Protein AF-A0A9X3IZU5-F1 (afdb_monomer_lite)

Secondary structure (DSSP, 8-state):
---TT-PPPGGGSPP--GGGS-HHHHHHHHHHHHHHHS--S-EEEEEE-TTTT--HHHHHHHHHHHHHTS-EEEEEEE-S-GGGGSSGGGGG---HHHHTSPP-----------PPP--------

Radius of gyration: 30.25 Å; chains: 1; bounding box: 126×51×30 Å

InterPro domains:
  IPR003959 ATPase, AAA-type, core [PF13304] (15-85)
  IPR027417 P-loop containing nucleoside triphosphate hydrolase [G3DSA:3.40.50.300] (3-91)
  IPR027417 P-loop containing nucleoside triphosphate hydrolase [SSF52540] (12-87)

Organism: NCBI:txid889268

Sequence (125 aa):
MIDETKKPNEDDFPKLPPDLLSSGEKQIVSLFSHIYLSGAQSYFVIIDEPELSISVPWQQRFLQDLIETQLCTGLIAVTHSPFIFENELSAFTLPVSLVSRPAKAATPERLPEKERPKGKRKGRR

pLDDT: mean 81.51, std 18.27, range [41.12, 97.19]

Foldseek 3Di:
DDPPPDDQDPVNDPPDPPVPDWPLRVVLVVVVCCLPVVPDQADAEEEEANVPRDDLVCLQCSVVVVVVVVRYPYYHYHHPDPSNCPPPCVVVDDDPVVVPDPDPPPPPDDDPDDDDDDDDDDDDD

Structure (mmCIF, N/CA/C/O backbone):
data_AF-A0A9X3IZU5-F1
#
_entry.id   AF-A0A9X3IZU5-F1
#
loop_
_atom_site.group_PDB
_atom_site.id
_atom_site.type_symbol
_atom_site.label_atom_id
_atom_site.label_alt_id
_atom_site.label_comp_id
_atom_site.label_asym_id
_atom_site.label_entity_id
_atom_site.label_seq_id
_atom_site.pdbx_PDB_ins_code
_atom_site.Cartn_x
_atom_site.Cartn_y
_atom_site.Cartn_z
_atom_site.occupancy
_atom_site.B_iso_or_equiv
_atom_site.auth_seq_id
_atom_site.auth_comp_id
_atom_site.auth_asym_id
_atom_site.auth_atom_id
_atom_site.pdbx_PDB_model_num
ATOM 1 N N . MET A 1 1 ? 42.017 1.171 7.786 1.00 41.12 1 MET A N 1
ATOM 2 C CA . MET A 1 1 ? 41.413 0.961 9.116 1.00 41.12 1 MET A CA 1
ATOM 3 C C . MET A 1 1 ? 40.178 1.832 9.173 1.00 41.12 1 MET A C 1
ATOM 5 O O . MET A 1 1 ? 40.317 3.043 9.244 1.00 41.12 1 MET A O 1
ATOM 9 N N . ILE A 1 2 ? 39.009 1.227 8.979 1.00 52.03 2 ILE A N 1
ATOM 10 C CA . ILE A 1 2 ? 37.720 1.912 9.087 1.00 52.03 2 ILE A CA 1
ATOM 11 C C . ILE A 1 2 ? 37.358 1.828 10.570 1.00 52.03 2 ILE A C 1
ATOM 13 O O . ILE A 1 2 ? 37.375 0.736 11.132 1.00 52.03 2 ILE A O 1
ATOM 17 N N . ASP A 1 3 ? 37.174 2.972 11.215 1.00 49.72 3 ASP A N 1
ATOM 18 C CA . ASP A 1 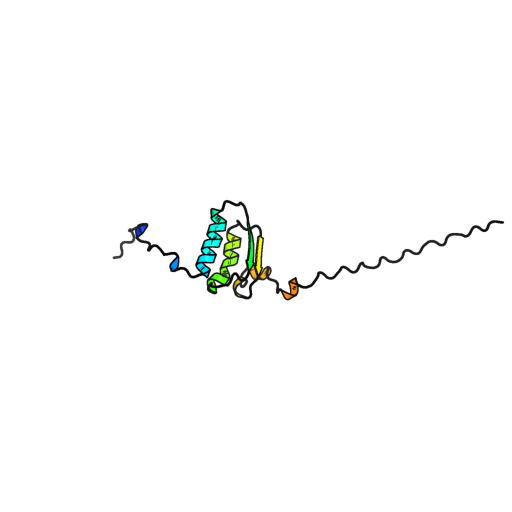3 ? 36.836 3.054 12.633 1.00 49.72 3 ASP A CA 1
ATOM 19 C C . ASP A 1 3 ? 35.351 2.704 12.814 1.00 49.72 3 ASP A C 1
ATOM 21 O O . ASP A 1 3 ? 34.471 3.489 12.460 1.00 49.72 3 ASP A O 1
ATOM 25 N N . GLU A 1 4 ? 35.075 1.501 13.323 1.00 61.00 4 GLU A N 1
ATOM 26 C CA . GLU A 1 4 ? 33.722 0.968 13.546 1.00 61.00 4 GLU A CA 1
ATOM 27 C C . GLU A 1 4 ? 32.999 1.595 14.759 1.00 61.00 4 GLU A C 1
ATOM 29 O O . GLU A 1 4 ? 31.917 1.146 15.132 1.00 61.00 4 GLU A O 1
ATOM 34 N N . THR A 1 5 ? 33.554 2.641 15.388 1.00 66.19 5 THR A N 1
ATOM 35 C CA . THR A 1 5 ? 32.972 3.249 16.602 1.00 66.19 5 THR A CA 1
ATOM 36 C C . THR A 1 5 ? 32.241 4.577 16.389 1.00 66.19 5 THR A C 1
ATOM 38 O O . THR A 1 5 ? 31.629 5.099 17.327 1.00 66.19 5 THR A O 1
ATOM 41 N N . LYS A 1 6 ? 32.216 5.129 15.169 1.00 66.81 6 LYS A N 1
ATOM 42 C CA . LYS A 1 6 ? 31.510 6.390 14.899 1.00 66.81 6 LYS A CA 1
ATOM 43 C C . LYS A 1 6 ? 30.019 6.137 14.649 1.00 66.81 6 LYS A C 1
ATOM 45 O O . LYS A 1 6 ? 29.618 5.781 13.544 1.00 66.81 6 LYS A O 1
ATOM 50 N N . LYS A 1 7 ? 29.184 6.345 15.675 1.00 62.38 7 LYS A N 1
ATOM 51 C CA . LYS A 1 7 ? 27.727 6.454 15.486 1.00 62.38 7 LYS A CA 1
ATOM 52 C C . LYS A 1 7 ? 27.454 7.580 14.476 1.00 62.38 7 LYS A C 1
ATOM 54 O O . LYS A 1 7 ? 28.006 8.666 14.669 1.00 62.38 7 LYS A O 1
ATOM 59 N N . PRO A 1 8 ? 26.657 7.343 13.421 1.00 61.78 8 PRO A N 1
ATOM 60 C CA . PRO A 1 8 ? 26.312 8.400 12.481 1.00 61.78 8 PRO A CA 1
ATOM 61 C C . PRO A 1 8 ? 25.553 9.496 13.235 1.00 61.78 8 PRO A C 1
ATOM 63 O O . PRO A 1 8 ? 24.668 9.197 14.041 1.00 61.78 8 PRO A O 1
ATOM 66 N N . ASN A 1 9 ? 25.933 10.754 13.018 1.00 70.12 9 ASN A N 1
ATOM 67 C CA . ASN A 1 9 ? 25.169 11.886 13.540 1.00 70.12 9 ASN A CA 1
ATOM 68 C C . ASN A 1 9 ? 23.820 11.958 12.800 1.00 70.12 9 ASN A C 1
ATOM 70 O O . ASN A 1 9 ? 23.735 11.530 11.652 1.00 70.12 9 ASN A O 1
ATOM 74 N N . GLU A 1 10 ? 22.764 12.520 13.402 1.00 63.31 10 GLU A N 1
ATOM 75 C CA . GLU A 1 10 ? 21.478 12.705 12.691 1.00 63.31 10 GLU A CA 1
ATOM 76 C C . GLU A 1 10 ? 21.635 13.531 11.399 1.00 63.31 10 GLU A C 1
ATOM 78 O O . GLU A 1 10 ? 20.905 13.317 10.434 1.00 63.31 10 GLU A O 1
ATOM 83 N N . ASP A 1 11 ? 22.647 14.402 11.344 1.00 63.41 11 ASP A N 1
ATOM 84 C CA . ASP A 1 11 ? 23.019 15.187 10.162 1.00 63.41 11 ASP A CA 1
ATOM 85 C C . ASP A 1 11 ? 23.863 14.420 9.117 1.00 63.41 11 ASP A C 1
ATOM 87 O O . ASP A 1 11 ? 24.087 14.944 8.026 1.00 63.41 11 ASP A O 1
ATOM 91 N N . ASP A 1 12 ? 24.327 13.193 9.402 1.00 68.62 12 ASP A N 1
ATOM 92 C CA . ASP A 1 12 ? 25.031 12.345 8.416 1.00 68.62 12 ASP A CA 1
ATOM 93 C C . ASP A 1 12 ? 24.058 11.687 7.418 1.00 68.62 12 ASP A C 1
ATOM 95 O O . ASP A 1 12 ? 24.489 11.139 6.399 1.00 68.62 12 ASP A O 1
ATOM 99 N N . PHE A 1 13 ? 22.745 11.745 7.672 1.00 69.31 13 PHE A N 1
ATOM 100 C CA . PHE A 1 13 ? 21.743 11.270 6.726 1.00 69.31 13 PHE A CA 1
ATOM 101 C C . PHE A 1 13 ? 21.344 12.399 5.771 1.00 69.31 13 PHE A C 1
ATOM 103 O O . PHE A 1 13 ? 20.807 13.421 6.212 1.00 69.31 13 PHE A O 1
ATOM 110 N N . PRO A 1 14 ? 21.555 12.243 4.451 1.00 76.19 14 PRO A N 1
ATOM 111 C CA . PRO A 1 14 ? 21.071 13.224 3.497 1.00 76.19 14 PRO A CA 1
ATOM 112 C C . PRO A 1 14 ? 19.549 13.318 3.624 1.00 76.19 14 PRO A C 1
ATOM 114 O O . PRO A 1 14 ? 18.833 12.335 3.428 1.00 76.19 14 PRO A O 1
ATOM 117 N N . LYS A 1 15 ? 19.052 14.512 3.965 1.00 76.88 15 LYS A N 1
ATOM 118 C CA . LYS A 1 15 ? 17.615 14.797 3.976 1.00 76.88 15 LYS A CA 1
ATOM 119 C C . LYS A 1 15 ? 17.074 14.491 2.583 1.00 76.88 15 LYS A C 1
ATOM 121 O O . LYS A 1 15 ? 17.511 15.110 1.618 1.00 76.88 15 LYS A O 1
ATOM 126 N N . LEU A 1 16 ? 16.154 13.536 2.482 1.00 80.31 16 LEU A N 1
ATOM 127 C CA . LEU A 1 16 ? 15.489 13.191 1.229 1.00 80.31 16 LEU A CA 1
ATOM 128 C C . LEU A 1 16 ? 14.364 14.206 0.981 1.00 80.31 16 LEU A C 1
ATOM 130 O O . LEU A 1 16 ? 13.355 14.164 1.689 1.00 80.31 16 LEU A O 1
ATOM 134 N N . PRO A 1 17 ? 14.509 15.148 0.030 1.00 85.06 17 PRO A N 1
ATOM 135 C CA . PRO A 1 17 ? 13.423 16.055 -0.303 1.00 85.06 17 PRO A CA 1
ATOM 136 C C . PRO A 1 17 ? 12.223 15.273 -0.865 1.00 85.06 17 PRO A C 1
ATOM 138 O O . PRO A 1 17 ? 12.418 14.361 -1.674 1.00 85.06 17 PRO A O 1
ATOM 141 N N . PRO A 1 18 ? 10.980 15.650 -0.506 1.00 80.94 18 PRO A N 1
ATOM 142 C CA . PRO A 1 18 ? 9.772 14.980 -0.989 1.00 80.94 18 PRO A CA 1
ATOM 143 C C . PRO A 1 18 ? 9.681 14.913 -2.516 1.00 80.94 18 PRO A C 1
ATOM 145 O O . PRO A 1 18 ? 9.102 13.979 -3.062 1.00 80.94 18 PRO A O 1
ATOM 148 N N . ASP A 1 19 ? 10.271 15.879 -3.219 1.00 88.94 19 ASP A N 1
ATOM 149 C CA . ASP A 1 19 ? 10.239 15.965 -4.679 1.00 88.94 19 ASP A CA 1
ATOM 150 C C . ASP A 1 19 ? 10.957 14.807 -5.381 1.00 88.94 19 ASP A C 1
ATOM 152 O O . ASP A 1 19 ? 10.616 14.504 -6.522 1.00 88.94 19 ASP A O 1
ATOM 156 N N . LEU A 1 20 ? 11.879 14.120 -4.694 1.00 91.25 20 LEU A N 1
ATOM 157 C CA . LEU A 1 20 ? 12.573 12.943 -5.226 1.00 91.25 20 LEU A CA 1
ATOM 158 C C . LEU A 1 20 ? 11.744 11.658 -5.160 1.00 91.25 20 LEU A C 1
ATOM 160 O O . LEU A 1 20 ? 12.115 10.680 -5.803 1.00 91.25 20 LEU A O 1
ATOM 164 N N . LEU A 1 21 ? 10.640 11.646 -4.409 1.00 91.50 21 LEU A N 1
ATOM 165 C CA . LEU A 1 21 ? 9.744 10.496 -4.374 1.00 91.50 21 LEU A CA 1
ATOM 166 C C . LEU A 1 21 ? 8.907 10.443 -5.655 1.00 91.50 21 LEU A C 1
ATOM 168 O O . LEU A 1 21 ? 8.363 11.457 -6.121 1.00 91.50 21 LEU A O 1
ATOM 172 N N . SER A 1 22 ? 8.747 9.238 -6.191 1.00 92.81 22 SER A N 1
ATOM 173 C CA . SER A 1 22 ? 7.764 8.964 -7.236 1.00 92.81 22 SER A CA 1
ATOM 174 C C . SER A 1 22 ? 6.347 9.285 -6.746 1.00 92.81 22 SER A C 1
ATOM 176 O O . SER A 1 22 ? 6.069 9.352 -5.546 1.00 92.81 22 SER A O 1
ATOM 178 N N . SER A 1 23 ? 5.414 9.497 -7.676 1.00 93.06 23 SER A N 1
ATOM 179 C CA . SER A 1 23 ? 4.007 9.728 -7.328 1.00 93.06 23 SER A CA 1
ATOM 180 C C . SER A 1 23 ? 3.417 8.575 -6.512 1.00 93.06 23 SER A C 1
ATOM 182 O O . SER A 1 23 ? 2.698 8.835 -5.550 1.00 93.06 23 SER A O 1
ATOM 184 N N . GLY A 1 24 ? 3.759 7.329 -6.849 1.00 93.44 24 GLY A N 1
ATOM 185 C CA . GLY A 1 24 ? 3.318 6.151 -6.107 1.00 93.44 24 GLY A CA 1
ATOM 186 C C . GLY A 1 24 ? 3.883 6.099 -4.686 1.00 93.44 24 GLY A C 1
ATOM 187 O O . GLY A 1 24 ? 3.135 5.917 -3.731 1.00 93.44 24 GLY A O 1
ATOM 188 N N . GLU A 1 25 ? 5.181 6.364 -4.507 1.00 94.56 25 GLU A N 1
ATOM 189 C CA . GLU A 1 25 ? 5.790 6.432 -3.168 1.00 94.56 25 GLU A CA 1
ATOM 190 C C . GLU A 1 25 ? 5.166 7.543 -2.316 1.00 94.56 25 GLU A C 1
ATOM 192 O O . GLU A 1 25 ? 4.876 7.331 -1.140 1.00 94.56 25 GLU A O 1
ATOM 197 N N . LYS A 1 26 ? 4.885 8.713 -2.905 1.00 94.38 26 LYS A N 1
ATOM 198 C CA . LYS A 1 26 ? 4.175 9.804 -2.216 1.00 94.38 26 LYS A CA 1
ATOM 199 C C . LYS A 1 26 ? 2.785 9.371 -1.756 1.00 94.38 26 LYS A C 1
ATOM 201 O O . LYS A 1 26 ? 2.394 9.695 -0.636 1.00 94.38 26 LYS A O 1
ATOM 206 N N . GLN A 1 27 ? 2.047 8.646 -2.596 1.00 94.31 27 GLN A N 1
ATOM 207 C CA . GLN A 1 27 ? 0.723 8.130 -2.246 1.00 94.31 27 GLN A CA 1
ATOM 208 C C . GLN A 1 27 ? 0.798 7.135 -1.086 1.00 94.31 27 GLN A C 1
ATOM 210 O O . GLN A 1 27 ? 0.054 7.288 -0.118 1.00 94.31 27 GLN A O 1
ATOM 215 N N . ILE A 1 28 ? 1.737 6.186 -1.134 1.00 95.12 28 ILE A N 1
ATOM 216 C CA . ILE A 1 28 ? 1.973 5.221 -0.052 1.00 95.12 28 ILE A CA 1
ATOM 217 C C . ILE A 1 28 ? 2.308 5.951 1.251 1.00 95.12 28 ILE A C 1
ATOM 219 O O . ILE A 1 28 ? 1.639 5.747 2.265 1.00 95.12 28 ILE A O 1
ATOM 223 N N . VAL A 1 29 ? 3.295 6.853 1.230 1.00 94.94 29 VAL A N 1
ATOM 224 C CA . VAL A 1 29 ? 3.695 7.623 2.418 1.00 94.94 29 VAL A CA 1
ATOM 225 C C . VAL A 1 29 ? 2.519 8.427 2.969 1.00 94.94 29 VAL A C 1
ATOM 227 O O . VAL A 1 29 ? 2.304 8.436 4.181 1.00 94.94 29 VAL A O 1
ATOM 230 N N . SER A 1 30 ? 1.727 9.065 2.105 1.00 94.81 30 SER A N 1
ATOM 231 C CA . SER A 1 30 ? 0.546 9.826 2.517 1.00 94.81 30 SER A CA 1
ATOM 232 C C . SER A 1 30 ? -0.504 8.933 3.177 1.00 94.81 30 SER A C 1
ATOM 234 O O . SER A 1 30 ? -1.072 9.319 4.199 1.00 94.81 30 SER A O 1
ATOM 236 N N . LEU A 1 31 ? -0.760 7.747 2.619 1.00 95.12 31 LEU A N 1
ATOM 237 C CA . LEU A 1 31 ? -1.743 6.800 3.139 1.00 95.12 31 LEU A CA 1
ATOM 238 C C . LEU A 1 31 ? -1.337 6.286 4.523 1.00 95.12 31 LEU A C 1
ATOM 240 O O . LEU A 1 31 ? -2.116 6.400 5.468 1.00 95.12 31 LEU A O 1
ATOM 244 N N . PHE A 1 32 ? -0.108 5.788 4.669 1.00 95.12 32 PHE A N 1
ATOM 245 C CA . PHE A 1 32 ? 0.386 5.314 5.963 1.00 95.12 32 PHE A CA 1
ATOM 246 C C . PHE A 1 32 ? 0.474 6.445 6.990 1.00 95.12 32 PHE A C 1
ATOM 248 O O . PHE A 1 32 ? 0.058 6.260 8.132 1.00 95.12 32 PHE A O 1
ATOM 255 N N . SER A 1 33 ? 0.922 7.642 6.593 1.00 95.38 33 SER A N 1
ATOM 256 C CA . SER A 1 33 ? 0.902 8.812 7.482 1.00 95.38 33 SER A CA 1
ATOM 257 C C . SER A 1 33 ? -0.512 9.107 7.976 1.00 95.38 33 SER A C 1
ATOM 259 O O . SER A 1 33 ? -0.707 9.372 9.159 1.00 95.38 33 SER A O 1
ATOM 261 N N . HIS A 1 34 ? -1.513 9.017 7.097 1.00 93.81 34 HIS A N 1
ATOM 262 C CA . HIS A 1 34 ? -2.901 9.215 7.491 1.00 93.81 34 HIS A CA 1
ATOM 263 C C . HIS A 1 34 ? -3.369 8.138 8.474 1.00 93.81 34 HIS A C 1
ATOM 265 O O . HIS A 1 34 ? -3.915 8.479 9.520 1.00 93.81 34 HIS A O 1
ATOM 271 N N . ILE A 1 35 ? -3.112 6.860 8.192 1.00 94.25 35 ILE A N 1
ATOM 272 C CA . ILE A 1 35 ? -3.508 5.741 9.060 1.00 94.25 35 ILE A CA 1
ATOM 273 C C . ILE A 1 35 ? -2.897 5.883 10.462 1.00 94.25 35 ILE A C 1
ATOM 275 O O . ILE A 1 35 ? -3.614 5.744 11.451 1.00 94.25 35 ILE A O 1
ATOM 279 N N . TYR A 1 36 ? -1.610 6.228 10.565 1.00 93.81 36 TYR A N 1
ATOM 280 C CA . TYR A 1 36 ? -0.915 6.297 11.854 1.00 93.81 36 TYR A CA 1
ATOM 281 C C . TYR A 1 36 ? -1.148 7.592 12.645 1.00 93.81 36 TYR A C 1
ATOM 283 O O . TYR A 1 36 ? -1.158 7.553 13.874 1.00 93.81 36 TYR A O 1
ATOM 291 N N . LEU A 1 37 ? -1.314 8.745 11.986 1.00 94.75 37 LEU A N 1
ATOM 292 C CA . LEU A 1 37 ? -1.301 10.055 12.667 1.00 94.75 37 LEU A CA 1
ATOM 293 C C . LEU A 1 37 ? -2.687 10.660 12.918 1.00 94.75 37 LEU A C 1
ATOM 295 O O . LEU A 1 37 ? -2.831 11.600 13.693 1.00 94.75 37 LEU A O 1
ATOM 299 N N . SER A 1 38 ? -3.712 10.130 12.271 1.00 90.50 38 SER A N 1
ATOM 300 C CA . SER A 1 38 ? -5.120 10.528 12.427 1.00 90.50 38 SER A CA 1
ATOM 301 C C . SER A 1 38 ? -5.724 10.230 13.806 1.00 90.50 38 SER A C 1
ATOM 303 O O . SER A 1 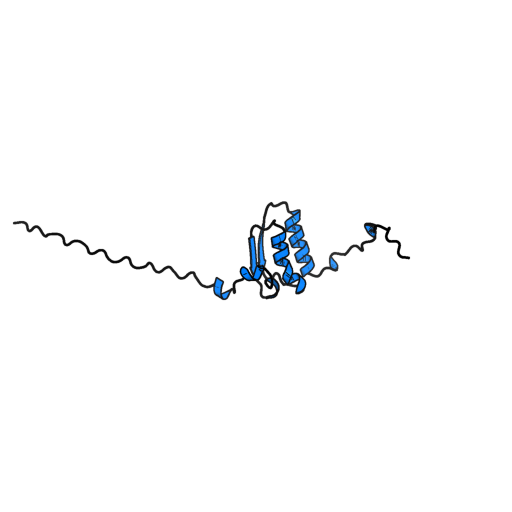38 ? -6.707 10.864 14.186 1.00 90.50 38 SER A O 1
ATOM 305 N N . GLY A 1 39 ? -5.179 9.258 14.546 1.00 86.31 39 GLY A N 1
ATOM 306 C CA . GLY A 1 39 ? -5.649 8.870 15.881 1.00 86.31 39 GLY A CA 1
ATOM 307 C C . GLY A 1 39 ? -6.939 8.037 15.918 1.00 86.31 39 GLY A C 1
ATOM 308 O O . GLY A 1 39 ? -7.469 7.797 17.006 1.00 86.31 39 GLY A O 1
ATOM 309 N N . ALA A 1 40 ? -7.464 7.587 14.771 1.00 87.81 40 ALA A N 1
ATOM 310 C CA . ALA A 1 40 ? -8.597 6.662 14.770 1.00 87.81 40 ALA A CA 1
ATOM 311 C C . ALA A 1 40 ? -8.167 5.255 15.211 1.00 87.81 40 ALA A C 1
ATOM 313 O O . ALA A 1 40 ? -7.044 4.822 14.968 1.00 87.81 40 ALA A O 1
ATOM 314 N N . GLN A 1 41 ? -9.091 4.532 15.844 1.00 85.81 41 GLN A N 1
ATOM 315 C CA . GLN A 1 41 ? -8.823 3.193 16.378 1.00 85.81 41 GLN A CA 1
ATOM 316 C C . GLN A 1 41 ? -8.802 2.109 15.295 1.00 85.81 41 GLN A C 1
ATOM 318 O O . GLN A 1 41 ? -8.159 1.082 15.475 1.00 85.81 41 GLN A O 1
ATOM 323 N N . SER A 1 42 ? -9.534 2.306 14.193 1.00 92.94 42 SER A N 1
ATOM 324 C CA . SER A 1 42 ? -9.528 1.368 13.070 1.00 92.94 42 SER A CA 1
ATOM 325 C C . SER A 1 42 ? -10.075 1.973 11.777 1.00 92.94 42 SER A C 1
ATOM 327 O O . SER A 1 42 ? -10.853 2.928 11.812 1.00 92.94 42 SER A O 1
ATOM 329 N N . TYR A 1 43 ? -9.706 1.360 10.653 1.00 94.88 43 TYR A N 1
ATOM 330 C CA . TYR A 1 43 ? -10.026 1.766 9.292 1.00 94.88 43 TYR A CA 1
ATOM 331 C C . TYR A 1 43 ? -10.678 0.642 8.500 1.00 94.88 43 TYR A C 1
ATOM 333 O O . TYR A 1 43 ? -10.207 -0.490 8.514 1.00 94.88 43 TYR A O 1
ATOM 341 N N . PHE A 1 44 ? -11.716 0.974 7.738 1.00 95.56 44 PHE A N 1
ATOM 342 C CA . PHE A 1 44 ? -12.156 0.133 6.631 1.00 95.56 44 PHE A CA 1
ATOM 343 C C . PHE A 1 44 ? -11.629 0.750 5.337 1.00 95.56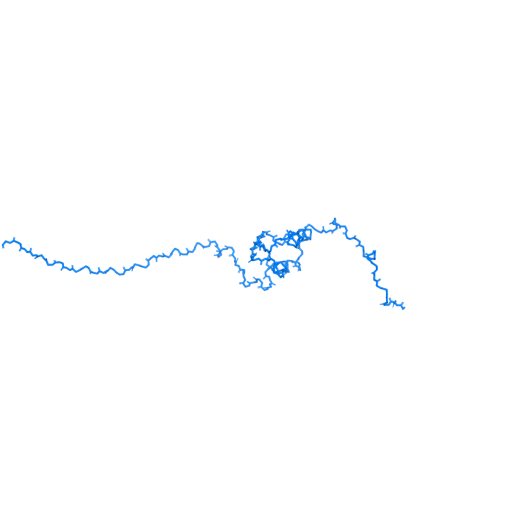 44 PHE A C 1
ATOM 345 O O . PHE A 1 44 ? -12.022 1.860 4.977 1.00 95.56 44 PHE A O 1
ATOM 352 N N . VAL A 1 45 ? -10.703 0.062 4.676 1.00 95.62 45 VAL A N 1
ATOM 353 C CA . VAL A 1 45 ? -9.940 0.609 3.553 1.00 95.62 45 VAL A CA 1
ATOM 354 C C . VAL A 1 45 ? -10.508 0.095 2.234 1.00 95.62 45 VAL A C 1
ATOM 356 O O . VAL A 1 45 ? -10.757 -1.097 2.072 1.00 95.62 45 VAL A O 1
ATOM 359 N N . ILE A 1 46 ? -10.722 1.002 1.283 1.00 97.19 46 ILE A N 1
ATOM 360 C CA . ILE A 1 46 ? -11.150 0.680 -0.081 1.00 97.19 46 ILE A CA 1
ATOM 361 C C . ILE A 1 46 ? -10.183 1.376 -1.033 1.00 97.19 46 ILE A C 1
ATOM 363 O O . ILE A 1 46 ? -10.023 2.593 -0.945 1.00 97.19 46 ILE A O 1
ATOM 367 N N . ILE A 1 47 ? -9.528 0.614 -1.908 1.00 95.69 47 ILE A N 1
ATOM 368 C CA . ILE A 1 47 ? -8.528 1.129 -2.849 1.00 95.69 47 ILE A CA 1
ATOM 369 C C . ILE A 1 47 ? -8.853 0.630 -4.257 1.00 95.69 47 ILE A C 1
ATOM 371 O O . ILE A 1 47 ? -9.124 -0.550 -4.463 1.00 95.69 47 ILE A O 1
ATOM 375 N N . ASP A 1 48 ? -8.816 1.542 -5.218 1.00 95.94 48 ASP A N 1
ATOM 376 C CA . ASP A 1 48 ? -8.905 1.242 -6.645 1.00 95.94 48 ASP A CA 1
ATOM 377 C C . ASP A 1 48 ? -7.520 1.452 -7.264 1.00 95.94 48 ASP A C 1
ATOM 379 O O . ASP A 1 48 ? -6.851 2.431 -6.925 1.00 95.94 48 ASP A O 1
ATOM 383 N N . GLU A 1 49 ? -7.079 0.530 -8.117 1.00 96.00 49 GLU A N 1
ATOM 384 C CA . GLU A 1 49 ? -5.762 0.547 -8.774 1.00 96.00 49 GLU A CA 1
ATOM 385 C C . GLU A 1 49 ? -4.572 0.753 -7.800 1.00 96.00 49 GLU A C 1
ATOM 387 O O . GLU A 1 49 ? -3.770 1.679 -7.981 1.00 96.00 49 GLU A O 1
ATOM 392 N N . PRO A 1 50 ? -4.411 -0.086 -6.752 1.00 96.06 50 PRO A N 1
ATOM 393 C CA . PRO A 1 50 ? -3.295 0.022 -5.803 1.00 96.06 50 PRO A CA 1
ATOM 394 C C . PRO A 1 50 ? -1.903 -0.093 -6.454 1.00 96.06 50 PRO A C 1
ATOM 396 O O . PRO A 1 50 ? -0.908 0.283 -5.842 1.00 96.06 50 PRO A O 1
ATOM 399 N N . GLU A 1 51 ? -1.810 -0.617 -7.676 1.00 97.00 51 GLU A N 1
ATOM 400 C CA . GLU A 1 51 ? -0.582 -0.751 -8.462 1.00 97.00 51 GLU A CA 1
ATOM 401 C C . GLU A 1 51 ? -0.115 0.538 -9.150 1.00 97.00 51 GLU A C 1
ATOM 403 O O . GLU A 1 51 ? 0.993 0.580 -9.704 1.00 97.00 51 GLU A O 1
ATOM 408 N N . LEU A 1 52 ? -0.952 1.579 -9.165 1.00 94.81 52 LEU A N 1
ATOM 409 C CA . LEU A 1 52 ? -0.703 2.757 -9.976 1.00 94.81 52 LEU A CA 1
ATOM 410 C C . LEU A 1 52 ? 0.583 3.464 -9.533 1.00 94.81 52 LEU A C 1
ATOM 412 O O . LEU A 1 52 ? 0.737 3.899 -8.397 1.00 94.81 52 LEU A O 1
ATOM 416 N N . SER A 1 53 ? 1.499 3.660 -10.482 1.00 93.94 53 SER A N 1
ATOM 417 C CA . SER A 1 53 ? 2.760 4.387 -10.269 1.00 93.94 53 SER A CA 1
ATOM 418 C C . SER A 1 53 ? 3.724 3.772 -9.238 1.00 93.94 53 SER A C 1
ATOM 420 O O . SER A 1 53 ? 4.635 4.473 -8.795 1.00 93.94 53 SER A O 1
ATOM 422 N N . ILE A 1 54 ? 3.578 2.488 -8.879 1.00 95.12 54 ILE A N 1
ATOM 423 C CA . ILE A 1 54 ? 4.510 1.767 -7.992 1.00 95.12 54 ILE A CA 1
ATOM 424 C C . ILE A 1 54 ? 5.133 0.551 -8.692 1.00 95.12 54 ILE A C 1
ATOM 426 O O . ILE A 1 54 ? 4.534 -0.066 -9.574 1.00 95.12 54 ILE A O 1
ATOM 430 N N . SER A 1 55 ? 6.366 0.202 -8.321 1.00 95.50 55 SER A N 1
ATOM 431 C CA . SER A 1 55 ? 7.092 -0.921 -8.937 1.00 95.50 55 SER A CA 1
ATOM 432 C C . SER A 1 55 ? 6.560 -2.287 -8.483 1.00 95.50 55 SER A C 1
ATOM 434 O O . SER A 1 55 ? 5.982 -2.407 -7.406 1.00 95.50 55 SER A O 1
ATOM 436 N N . VAL A 1 56 ? 6.793 -3.341 -9.275 1.00 95.81 56 VAL A N 1
ATOM 437 C CA . VAL A 1 56 ? 6.309 -4.709 -8.986 1.00 95.81 56 VAL A CA 1
ATOM 438 C C . VAL A 1 56 ? 6.673 -5.208 -7.574 1.00 95.81 56 VAL A C 1
ATOM 440 O O . VAL A 1 56 ? 5.780 -5.715 -6.898 1.00 95.81 56 VAL A O 1
ATOM 443 N N . PRO A 1 57 ? 7.907 -5.022 -7.057 1.00 95.31 57 PRO A N 1
ATOM 444 C CA . PRO A 1 57 ? 8.225 -5.430 -5.686 1.00 95.31 57 PRO A CA 1
ATOM 445 C C . PRO A 1 57 ? 7.375 -4.736 -4.614 1.00 95.31 57 PRO A C 1
ATOM 447 O O . PRO A 1 57 ? 7.093 -5.332 -3.579 1.00 95.31 57 PRO A O 1
ATOM 450 N N . TRP A 1 58 ? 6.966 -3.486 -4.854 1.00 95.69 58 TRP A N 1
ATOM 451 C CA . TRP A 1 58 ? 6.058 -2.767 -3.962 1.00 95.69 58 TRP A CA 1
ATOM 452 C C . TRP A 1 58 ? 4.619 -3.260 -4.117 1.00 95.69 58 TRP A C 1
ATOM 454 O O . TRP A 1 58 ? 3.943 -3.436 -3.111 1.00 95.69 58 TRP A O 1
ATOM 464 N N . GLN A 1 59 ? 4.168 -3.556 -5.342 1.00 96.81 59 GLN A N 1
ATOM 465 C CA . GLN A 1 59 ? 2.835 -4.128 -5.588 1.00 96.81 59 GLN A CA 1
ATOM 466 C C . GLN A 1 59 ? 2.622 -5.417 -4.783 1.00 96.81 59 GLN A C 1
ATOM 468 O O . GLN A 1 59 ? 1.602 -5.566 -4.119 1.00 96.81 59 GLN A O 1
ATOM 473 N N . GLN A 1 60 ? 3.622 -6.300 -4.758 1.00 95.88 60 GLN A N 1
ATOM 474 C CA . GLN A 1 60 ? 3.561 -7.570 -4.025 1.00 95.88 60 GLN A CA 1
ATOM 475 C C . GLN A 1 60 ? 3.454 -7.420 -2.500 1.00 95.88 60 GLN A C 1
ATOM 477 O O . GLN A 1 60 ? 3.091 -8.386 -1.836 1.00 95.88 60 GLN A O 1
ATOM 482 N N . ARG A 1 61 ? 3.781 -6.252 -1.931 1.00 95.62 61 ARG A N 1
ATOM 483 C CA . ARG A 1 61 ? 3.800 -6.031 -0.472 1.00 95.62 61 ARG A CA 1
ATOM 484 C C . ARG A 1 61 ? 2.741 -5.052 0.007 1.00 95.62 61 ARG A C 1
ATOM 486 O O . ARG A 1 61 ? 2.211 -5.217 1.095 1.00 95.62 61 ARG A O 1
ATOM 493 N N . PHE A 1 62 ? 2.370 -4.080 -0.820 1.00 96.25 62 PHE A N 1
ATOM 494 C CA . PHE A 1 62 ? 1.614 -2.903 -0.400 1.00 96.25 62 PHE A CA 1
ATOM 495 C C . PHE A 1 62 ? 0.331 -3.218 0.387 1.00 96.25 62 PHE A C 1
ATOM 497 O O . PHE A 1 62 ? 0.115 -2.667 1.467 1.00 96.25 62 PHE A O 1
ATOM 504 N N . LEU A 1 63 ? -0.516 -4.121 -0.118 1.00 96.56 63 LEU A N 1
ATOM 505 C CA . LEU A 1 63 ? -1.756 -4.480 0.578 1.00 96.56 63 LEU A CA 1
ATOM 506 C C . LEU A 1 63 ? -1.515 -5.352 1.819 1.00 96.56 63 LEU A C 1
ATOM 508 O O . LEU A 1 63 ? -2.281 -5.259 2.777 1.00 96.56 63 LEU A O 1
ATOM 512 N N . GLN A 1 64 ? -0.461 -6.175 1.821 1.00 95.19 64 GLN A N 1
ATOM 513 C CA . GLN A 1 64 ? -0.075 -6.959 2.996 1.00 95.19 64 GLN A CA 1
ATOM 514 C C . GLN A 1 64 ? 0.405 -6.038 4.114 1.00 95.19 64 GLN A C 1
ATOM 516 O O . GLN A 1 64 ? -0.133 -6.108 5.215 1.00 95.19 64 GLN A O 1
ATOM 521 N N . ASP A 1 65 ? 1.304 -5.104 3.798 1.00 95.56 65 ASP A N 1
ATOM 522 C CA . ASP A 1 65 ? 1.820 -4.104 4.736 1.00 95.56 65 ASP A CA 1
ATOM 523 C C . ASP A 1 65 ? 0.670 -3.314 5.386 1.00 95.56 65 ASP A C 1
ATOM 525 O O . ASP A 1 65 ? 0.686 -3.020 6.581 1.00 95.56 65 ASP A O 1
ATOM 529 N N . LEU A 1 66 ? -0.376 -3.003 4.612 1.00 95.44 66 LEU A N 1
ATOM 530 C CA . LEU A 1 66 ? -1.555 -2.290 5.097 1.00 95.44 66 LEU A CA 1
ATOM 531 C C . LEU A 1 66 ? -2.396 -3.126 6.082 1.00 95.44 66 LEU A C 1
ATOM 533 O O . LEU A 1 66 ? -2.869 -2.596 7.091 1.00 95.44 66 LEU A O 1
ATOM 537 N N . ILE A 1 67 ? -2.555 -4.428 5.836 1.00 93.62 67 ILE A N 1
ATOM 538 C CA . ILE A 1 67 ? -3.223 -5.356 6.766 1.00 93.62 67 ILE A CA 1
ATOM 539 C C . ILE A 1 67 ? -2.381 -5.549 8.035 1.00 93.62 67 ILE A C 1
ATOM 541 O O . ILE A 1 67 ? -2.917 -5.539 9.145 1.00 93.62 67 ILE A O 1
ATOM 545 N N . GLU A 1 68 ? -1.061 -5.666 7.886 1.00 94.12 68 GLU A N 1
ATOM 546 C CA . GLU A 1 68 ? -0.110 -5.869 8.983 1.00 94.12 68 GLU A CA 1
ATOM 547 C C . GLU A 1 68 ? -0.047 -4.696 9.964 1.00 94.12 68 GLU A C 1
ATOM 549 O O . GLU A 1 68 ? 0.352 -4.884 11.114 1.00 94.12 68 GLU A O 1
ATOM 554 N N . THR A 1 69 ? -0.528 -3.509 9.574 1.00 92.69 69 THR A N 1
ATOM 555 C CA . THR A 1 69 ? -0.689 -2.382 10.507 1.00 92.69 69 THR A CA 1
ATOM 556 C C . THR A 1 69 ? -1.577 -2.711 11.709 1.00 92.69 69 THR A C 1
ATOM 558 O O . THR A 1 69 ? -1.489 -2.016 12.717 1.00 92.69 69 THR A O 1
ATOM 561 N N . GLN A 1 70 ? -2.459 -3.718 11.604 1.00 92.50 70 GLN A N 1
ATOM 562 C CA . GLN A 1 70 ? -3.515 -4.044 12.579 1.00 92.50 70 GLN A CA 1
ATOM 563 C C . GLN A 1 70 ? -4.493 -2.890 12.858 1.00 92.50 70 GLN A C 1
ATOM 565 O O . GLN A 1 70 ? -5.340 -2.983 13.745 1.00 92.50 70 GLN A O 1
ATOM 570 N N . LEU A 1 71 ? -4.413 -1.815 12.072 1.00 93.12 71 LEU A N 1
ATOM 571 C CA . LEU A 1 71 ? -5.313 -0.670 12.131 1.00 93.12 71 LEU A CA 1
ATOM 572 C C . LEU A 1 71 ? -6.450 -0.800 11.116 1.00 93.12 71 LEU A C 1
ATOM 574 O O . LEU A 1 71 ? -7.365 0.015 11.126 1.00 93.12 71 LEU A O 1
ATOM 578 N N . CYS A 1 72 ? -6.434 -1.822 10.259 1.00 92.19 72 CYS A N 1
ATOM 579 C CA . CYS A 1 72 ? -7.491 -2.073 9.286 1.00 92.19 72 CYS A CA 1
ATOM 580 C C . CYS A 1 72 ? -8.466 -3.144 9.800 1.00 92.19 72 CYS A C 1
ATOM 582 O O . CYS A 1 72 ? -8.083 -4.291 10.010 1.00 92.19 72 CYS A O 1
ATOM 584 N N . THR A 1 73 ? -9.745 -2.796 9.963 1.00 94.50 73 THR A N 1
ATOM 585 C CA . THR A 1 73 ? -10.832 -3.761 10.222 1.00 94.50 73 THR A CA 1
ATOM 586 C C . THR A 1 73 ? -11.285 -4.484 8.958 1.00 94.50 73 THR A C 1
ATOM 588 O O . THR A 1 73 ? -11.910 -5.539 9.044 1.00 94.50 73 THR A O 1
ATOM 591 N N . GLY A 1 74 ? -10.969 -3.937 7.786 1.00 94.25 74 GLY A N 1
ATOM 592 C CA . GLY A 1 74 ? -11.213 -4.568 6.498 1.00 94.25 74 GLY A CA 1
ATOM 593 C C . GLY A 1 74 ? -10.510 -3.830 5.365 1.00 94.25 74 GLY A C 1
ATOM 594 O O . GLY A 1 74 ? -10.179 -2.650 5.492 1.00 94.25 74 GLY A O 1
ATOM 595 N N . LEU A 1 75 ? -10.290 -4.546 4.265 1.00 95.81 75 LEU A N 1
ATOM 596 C CA . LEU A 1 75 ? -9.668 -4.041 3.047 1.00 95.81 75 LEU A CA 1
ATOM 597 C C . LEU A 1 75 ? -10.419 -4.590 1.830 1.00 95.81 75 LEU A C 1
ATOM 599 O O . LEU A 1 75 ? -10.613 -5.799 1.713 1.00 95.81 75 LEU A O 1
ATOM 603 N N . ILE A 1 76 ? -10.814 -3.705 0.919 1.00 96.88 76 ILE A N 1
ATOM 604 C CA . ILE A 1 76 ? -11.289 -4.050 -0.422 1.00 96.88 76 ILE A CA 1
ATOM 605 C C . ILE A 1 76 ? -10.352 -3.384 -1.422 1.00 96.88 76 ILE A C 1
ATOM 607 O O . ILE A 1 76 ? -10.128 -2.178 -1.352 1.00 96.88 76 ILE A O 1
ATOM 611 N N . ALA A 1 77 ? -9.836 -4.165 -2.365 1.00 96.62 77 ALA A N 1
ATOM 612 C CA . ALA A 1 77 ? -9.032 -3.651 -3.460 1.00 96.62 77 ALA A CA 1
ATOM 613 C C . ALA A 1 77 ? -9.589 -4.123 -4.804 1.00 96.62 77 ALA A C 1
ATOM 615 O O . ALA A 1 77 ? -10.004 -5.277 -4.940 1.00 96.62 77 ALA A O 1
ATOM 616 N N . VAL A 1 78 ? -9.584 -3.232 -5.790 1.00 96.81 78 VAL A N 1
ATOM 617 C CA . VAL A 1 78 ? -9.829 -3.555 -7.198 1.00 96.81 78 VAL A CA 1
ATOM 618 C C . VAL A 1 78 ? -8.540 -3.266 -7.951 1.00 96.81 78 VAL A C 1
ATOM 620 O O . VAL A 1 78 ? -7.935 -2.219 -7.756 1.00 96.81 78 VAL A O 1
ATOM 623 N N . THR A 1 79 ? -8.072 -4.233 -8.733 1.00 96.69 79 THR A N 1
ATOM 624 C CA . THR A 1 79 ? -6.762 -4.171 -9.384 1.00 96.69 79 THR A CA 1
ATOM 625 C C . THR A 1 79 ? -6.792 -4.918 -10.711 1.00 96.69 79 THR A C 1
ATOM 627 O O . THR A 1 79 ? -7.496 -5.926 -10.861 1.00 96.69 79 THR A O 1
ATOM 630 N N . HIS A 1 80 ? -6.014 -4.432 -11.672 1.00 95.44 80 HIS A N 1
ATOM 631 C CA . HIS A 1 80 ? -5.704 -5.122 -12.918 1.00 95.44 80 HIS A CA 1
ATOM 632 C C . HIS A 1 80 ? -4.352 -5.850 -12.860 1.00 95.44 80 HIS A C 1
ATOM 634 O O . HIS A 1 80 ? -4.069 -6.691 -13.718 1.00 95.44 80 HIS A O 1
ATOM 640 N N . SER A 1 81 ? -3.530 -5.569 -11.850 1.00 96.19 81 SER A N 1
ATOM 641 C CA . SER A 1 81 ? -2.226 -6.184 -11.652 1.00 96.19 81 SER A CA 1
ATOM 642 C C . SER A 1 81 ? -2.329 -7.530 -10.923 1.00 96.19 81 SER A C 1
ATOM 644 O O . SER A 1 81 ? -2.787 -7.587 -9.779 1.00 96.19 81 SER A O 1
ATOM 646 N N . PRO A 1 82 ? -1.834 -8.634 -11.518 1.00 94.44 82 PRO A N 1
ATOM 647 C CA . PRO A 1 82 ? -1.783 -9.922 -10.831 1.00 94.44 82 PRO A CA 1
ATOM 648 C C . PRO A 1 82 ? -0.770 -9.931 -9.677 1.00 94.44 82 PRO A C 1
ATOM 650 O O . PRO A 1 82 ? -0.880 -10.752 -8.772 1.00 94.44 82 PRO A O 1
ATOM 653 N N . PHE A 1 83 ? 0.201 -9.012 -9.687 1.00 97.19 83 PHE A N 1
ATOM 654 C CA . PHE A 1 83 ? 1.275 -8.965 -8.696 1.00 97.19 83 PHE A CA 1
ATOM 655 C C . PHE A 1 83 ? 0.784 -8.523 -7.314 1.00 97.19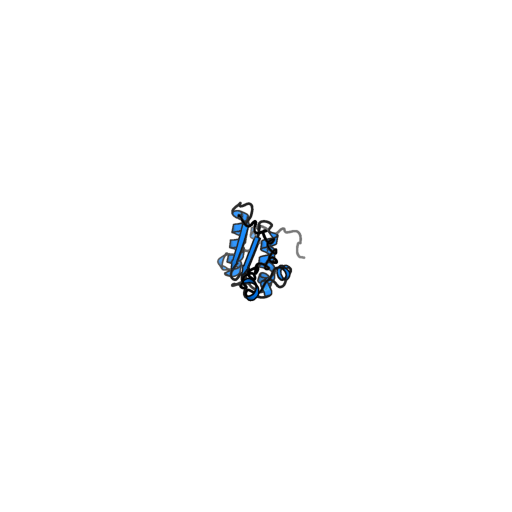 83 PHE A C 1
A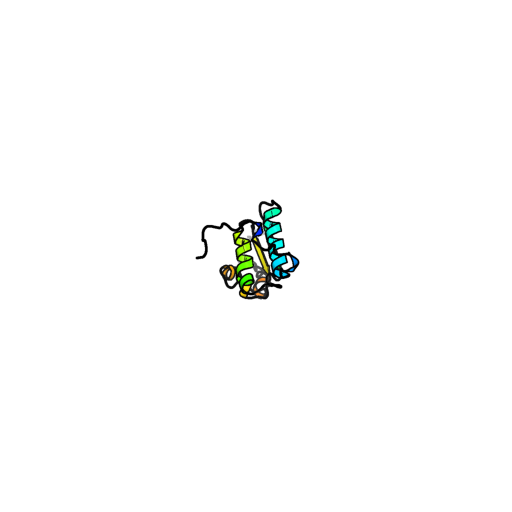TOM 657 O O . PHE A 1 83 ? 1.404 -8.868 -6.314 1.00 97.19 83 PHE A O 1
ATOM 664 N N . ILE A 1 84 ? -0.338 -7.797 -7.242 1.00 96.56 84 ILE A N 1
ATOM 665 C CA . ILE A 1 84 ? -0.916 -7.294 -5.985 1.00 96.56 84 ILE A CA 1
ATOM 666 C C . ILE A 1 84 ? -1.313 -8.433 -5.032 1.00 96.56 84 ILE A C 1
ATOM 668 O O . ILE A 1 84 ? -1.187 -8.302 -3.814 1.00 96.56 84 ILE A O 1
ATOM 672 N N . PHE A 1 85 ? -1.781 -9.554 -5.582 1.00 94.38 85 PHE A N 1
ATOM 673 C CA . PHE A 1 85 ? -2.262 -10.708 -4.818 1.00 94.38 85 PHE A CA 1
ATOM 674 C C . PHE A 1 85 ? -1.432 -11.977 -5.048 1.00 94.38 85 PHE A C 1
ATOM 676 O O . PHE A 1 85 ? -1.856 -13.069 -4.668 1.00 94.38 85 PHE A O 1
ATOM 683 N N . GLU A 1 86 ? -0.240 -11.860 -5.644 1.00 94.06 86 GLU A N 1
ATOM 684 C CA . GLU A 1 86 ? 0.709 -12.969 -5.823 1.00 94.06 86 GLU A CA 1
ATOM 685 C C . GLU A 1 86 ? 1.450 -13.287 -4.508 1.00 94.06 86 GLU A C 1
ATOM 687 O O . GLU A 1 86 ? 2.675 -13.267 -4.416 1.00 94.06 86 GLU A O 1
ATOM 692 N N . ASN A 1 87 ? 0.673 -13.504 -3.447 1.00 92.31 87 ASN A N 1
ATOM 693 C CA . ASN A 1 87 ? 1.107 -13.696 -2.068 1.00 92.31 87 ASN A CA 1
ATOM 694 C C . ASN A 1 87 ? -0.050 -14.332 -1.251 1.00 92.31 87 ASN A C 1
ATOM 696 O O . ASN A 1 87 ? -0.960 -14.955 -1.813 1.00 92.31 87 ASN A O 1
ATOM 700 N N . GLU A 1 88 ? -0.055 -14.161 0.074 1.00 93.00 88 GLU A N 1
ATOM 701 C CA . GLU A 1 88 ? -1.099 -14.682 0.978 1.00 93.00 88 GLU A CA 1
ATOM 702 C C . GLU A 1 88 ? -2.521 -14.157 0.664 1.00 93.00 88 GLU A C 1
ATOM 704 O O . GLU A 1 88 ? -3.516 -14.748 1.086 1.00 93.00 88 GLU A O 1
ATOM 709 N N . LEU A 1 89 ? -2.647 -13.072 -0.112 1.00 94.31 89 LEU A N 1
ATOM 710 C CA . LEU A 1 89 ? -3.929 -12.497 -0.539 1.00 94.31 89 LEU A CA 1
ATOM 711 C C . LEU A 1 89 ? -4.591 -13.271 -1.686 1.00 94.31 89 LEU A C 1
ATOM 713 O O . LEU A 1 89 ? -5.781 -13.078 -1.955 1.00 94.31 89 LEU A O 1
ATOM 717 N N . SER A 1 90 ? -3.864 -14.185 -2.333 1.00 95.00 90 SER A N 1
ATOM 718 C CA . SER A 1 90 ? -4.396 -15.034 -3.406 1.00 95.00 90 SER A CA 1
ATOM 719 C C . SER A 1 90 ? -5.663 -15.791 -2.984 1.00 95.00 90 SER A C 1
ATOM 721 O O . SER A 1 90 ? -6.612 -15.887 -3.761 1.00 95.00 90 SER A O 1
ATOM 723 N N . ALA A 1 91 ? -5.734 -16.245 -1.727 1.00 94.44 91 ALA A N 1
ATOM 724 C CA . ALA A 1 91 ? -6.890 -16.950 -1.168 1.00 94.44 91 ALA A CA 1
ATOM 725 C C . ALA A 1 91 ? -8.158 -16.081 -1.042 1.00 94.44 91 ALA A C 1
ATOM 727 O O . ALA A 1 91 ? -9.265 -16.614 -0.959 1.00 94.44 91 ALA A O 1
ATOM 728 N N . PHE A 1 92 ? -8.011 -14.754 -1.042 1.00 93.88 92 PHE A N 1
ATOM 729 C CA . PHE A 1 92 ? -9.100 -13.785 -0.884 1.00 93.88 92 PHE A CA 1
ATOM 730 C C . PHE A 1 92 ? -9.473 -13.089 -2.198 1.00 93.88 92 PHE A C 1
ATOM 732 O O . PHE A 1 92 ? -10.295 -12.174 -2.210 1.00 93.88 92 PHE A O 1
ATOM 739 N N . THR A 1 93 ? -8.884 -13.518 -3.314 1.00 94.69 93 THR A N 1
ATOM 740 C CA . THR A 1 93 ? -9.068 -12.872 -4.612 1.00 94.69 93 THR A CA 1
ATOM 741 C C . THR A 1 93 ? -10.174 -13.551 -5.408 1.00 94.69 93 THR A C 1
ATOM 743 O O . THR A 1 93 ? -10.217 -14.774 -5.543 1.00 94.69 93 THR A O 1
ATOM 746 N N . LEU A 1 94 ? -11.068 -12.746 -5.984 1.00 94.88 94 LEU A N 1
ATOM 747 C CA . LEU A 1 94 ? -12.102 -13.215 -6.898 1.00 94.88 94 LEU A CA 1
ATOM 748 C C . LEU A 1 94 ? -12.082 -12.386 -8.183 1.00 94.88 94 LEU A C 1
ATOM 750 O O . LEU A 1 94 ? -12.024 -11.158 -8.115 1.00 94.88 94 LEU A O 1
ATOM 754 N N . PRO A 1 95 ? -12.196 -13.017 -9.364 1.00 92.56 95 PRO A N 1
ATOM 755 C CA . PRO A 1 95 ? -12.397 -12.274 -10.594 1.00 92.56 95 PRO A CA 1
ATOM 756 C C . PRO A 1 95 ? -13.745 -11.546 -10.546 1.00 92.56 95 PRO A C 1
ATOM 758 O O . PRO A 1 95 ? -14.763 -12.099 -10.116 1.00 92.56 95 PRO A O 1
ATOM 761 N N . VAL A 1 96 ? -13.772 -10.322 -11.072 1.00 89.00 96 VAL A N 1
ATOM 762 C CA . VAL A 1 96 ? -14.969 -9.461 -11.106 1.00 89.00 96 VAL A CA 1
ATOM 763 C C . VAL A 1 96 ? -16.167 -10.159 -11.768 1.00 89.00 96 VAL A C 1
ATOM 765 O O . VAL A 1 96 ? -17.318 -9.955 -11.376 1.00 89.00 96 VAL A O 1
ATOM 768 N N . SER A 1 97 ? -15.911 -11.052 -12.728 1.00 89.06 97 SER A N 1
ATOM 769 C CA . SER A 1 97 ? -16.931 -11.859 -13.409 1.00 89.06 97 SER A CA 1
ATOM 770 C C . SER A 1 97 ? -17.675 -12.840 -12.493 1.00 89.06 97 SER A C 1
ATOM 772 O O . SER A 1 97 ? -18.808 -13.213 -12.795 1.00 89.06 97 SER A O 1
ATOM 774 N N . LEU A 1 98 ? -17.073 -13.267 -11.378 1.00 86.88 98 LEU A N 1
ATOM 775 C CA . LEU A 1 98 ? -17.738 -14.105 -10.378 1.00 86.88 98 LEU A CA 1
ATOM 776 C C . LEU A 1 98 ? -18.506 -13.270 -9.351 1.00 86.88 98 LEU A C 1
ATOM 778 O O . LEU A 1 98 ? -19.564 -13.706 -8.904 1.00 86.88 98 LEU A O 1
ATOM 782 N N . VAL A 1 99 ? -18.027 -12.063 -9.040 1.00 81.88 99 VAL A N 1
ATOM 783 C CA . VAL A 1 99 ? -18.674 -11.134 -8.094 1.00 81.88 99 VAL A CA 1
ATOM 784 C C . VAL A 1 99 ? -19.969 -10.548 -8.665 1.00 81.88 99 VAL A C 1
ATOM 786 O O . VAL A 1 99 ? -20.943 -10.349 -7.947 1.00 81.88 99 VAL A O 1
ATOM 789 N N . SER A 1 100 ? -20.015 -10.313 -9.975 1.00 75.31 100 SER A N 1
ATOM 790 C CA . SER A 1 100 ? -21.159 -9.700 -10.667 1.00 75.31 100 SER A CA 1
ATOM 791 C C . SER A 1 100 ? -22.318 -10.665 -10.956 1.00 75.31 100 SER A C 1
ATOM 793 O O . SER A 1 100 ? -23.351 -10.252 -11.490 1.00 75.31 100 SER A O 1
ATOM 795 N N . ARG A 1 101 ? -22.202 -11.950 -10.587 1.00 68.00 101 ARG A N 1
ATOM 796 C CA . ARG A 1 101 ? -23.313 -12.899 -10.727 1.00 68.00 101 ARG A CA 1
ATOM 797 C C . ARG A 1 101 ? -24.338 -12.621 -9.626 1.00 68.00 101 ARG A C 1
ATOM 799 O O . ARG A 1 101 ? -23.995 -12.766 -8.453 1.00 68.00 101 ARG A O 1
ATOM 806 N N . PRO A 1 102 ? -25.600 -12.289 -9.958 1.00 59.53 102 PRO A N 1
ATOM 807 C CA . PRO A 1 102 ? -26.629 -12.208 -8.935 1.00 59.53 102 PRO A CA 1
ATOM 808 C C . PRO A 1 102 ? -26.729 -13.572 -8.250 1.00 59.53 102 PRO A C 1
ATOM 810 O O . PRO A 1 102 ? -26.722 -14.610 -8.925 1.00 59.53 102 PRO A O 1
ATOM 813 N N . ALA A 1 103 ? -26.809 -13.571 -6.915 1.00 62.09 103 ALA A N 1
ATOM 814 C CA . ALA A 1 103 ? -27.142 -14.768 -6.158 1.00 62.09 103 ALA A CA 1
ATOM 815 C C . ALA A 1 103 ? -28.361 -15.405 -6.832 1.00 62.09 103 ALA A C 1
ATOM 817 O O . ALA A 1 103 ? -29.369 -14.727 -7.045 1.00 62.09 103 ALA A O 1
ATOM 818 N N . LYS A 1 104 ? -28.239 -16.671 -7.252 1.00 54.72 104 LYS A N 1
ATOM 819 C CA . LYS A 1 104 ? -29.348 -17.430 -7.839 1.00 54.72 104 LYS A CA 1
ATOM 820 C C . LYS A 1 104 ? -30.560 -17.186 -6.943 1.00 54.72 104 LYS A C 1
ATOM 822 O O . LYS A 1 104 ? -30.505 -17.547 -5.769 1.00 54.72 104 LYS A O 1
ATOM 827 N N . ALA A 1 105 ? -31.602 -16.537 -7.469 1.00 51.62 105 ALA A N 1
ATOM 828 C CA . ALA A 1 105 ? -32.848 -16.376 -6.740 1.00 51.62 105 ALA A CA 1
ATOM 829 C C . ALA A 1 105 ? -33.238 -17.769 -6.244 1.00 51.62 105 ALA A C 1
ATOM 831 O O . ALA A 1 105 ? -33.358 -18.692 -7.053 1.00 51.62 105 ALA A O 1
ATOM 832 N N . ALA A 1 106 ? -33.319 -17.942 -4.926 1.00 51.53 106 ALA A N 1
ATOM 833 C CA . ALA A 1 106 ? -33.797 -19.174 -4.336 1.00 51.53 106 ALA A CA 1
ATOM 834 C C . ALA A 1 106 ? -35.223 -19.372 -4.853 1.00 51.53 106 ALA A C 1
ATOM 836 O O . ALA A 1 106 ? -36.156 -18.713 -4.397 1.00 51.53 106 ALA A O 1
ATOM 837 N N . THR A 1 107 ? -35.384 -20.208 -5.875 1.00 52.25 107 THR A N 1
ATOM 838 C CA . THR A 1 107 ? -36.698 -20.641 -6.327 1.00 52.25 107 THR A CA 1
ATOM 839 C C . THR A 1 107 ? -37.333 -21.320 -5.119 1.00 52.25 107 THR A C 1
ATOM 841 O O . THR A 1 107 ? -36.742 -22.282 -4.624 1.00 52.25 107 THR A O 1
ATOM 844 N N . PRO A 1 108 ? -38.469 -20.838 -4.587 1.00 48.06 108 PRO A N 1
ATOM 845 C CA . PRO A 1 108 ? -39.096 -21.511 -3.468 1.00 48.06 108 PRO A CA 1
ATOM 846 C C . PRO A 1 108 ? -39.501 -22.899 -3.957 1.00 48.06 108 PRO A C 1
ATOM 848 O O . PRO A 1 108 ? -40.310 -23.044 -4.878 1.00 48.06 108 PRO A O 1
ATOM 851 N N . GLU A 1 109 ? -38.870 -23.914 -3.378 1.00 58.59 109 GLU A N 1
ATOM 852 C CA . GLU A 1 109 ? -39.234 -25.309 -3.546 1.00 58.59 109 GLU A CA 1
ATOM 853 C C . GLU A 1 109 ? -40.731 -25.423 -3.227 1.00 58.59 109 GLU A C 1
ATOM 855 O O . GLU A 1 109 ? -41.180 -25.075 -2.132 1.00 58.59 109 GLU A O 1
ATOM 860 N N . ARG A 1 110 ? -41.537 -25.790 -4.233 1.00 42.06 110 ARG A N 1
ATOM 861 C CA . ARG A 1 110 ? -42.985 -25.958 -4.076 1.00 42.06 110 ARG A CA 1
ATOM 862 C C . ARG A 1 110 ? -43.223 -26.981 -2.968 1.00 42.06 110 ARG A C 1
ATOM 864 O O . ARG A 1 110 ? -42.983 -28.168 -3.165 1.00 42.06 110 ARG A O 1
ATOM 871 N N . LEU A 1 111 ? -43.736 -26.514 -1.832 1.00 49.38 111 LEU A N 1
ATOM 872 C CA . LEU A 1 111 ? -44.324 -27.365 -0.802 1.00 49.38 111 LEU A CA 1
ATOM 873 C C . LEU A 1 111 ? -45.352 -28.302 -1.461 1.00 49.38 111 LEU A C 1
ATOM 875 O O . LEU A 1 111 ? -46.198 -27.812 -2.217 1.00 49.38 111 LEU A O 1
ATOM 879 N N . PRO A 1 112 ? -45.312 -29.620 -1.194 1.00 47.91 112 PRO A N 1
ATOM 880 C CA . PRO A 1 112 ? -46.304 -30.537 -1.734 1.00 47.91 112 PRO A CA 1
ATOM 881 C C . PRO A 1 112 ? -47.695 -30.133 -1.230 1.00 47.91 112 PRO A C 1
ATOM 883 O O . PRO A 1 112 ? -47.905 -29.937 -0.028 1.00 47.91 112 PRO A O 1
ATOM 886 N N . GLU A 1 113 ? -48.639 -29.972 -2.162 1.00 54.25 113 GLU A N 1
ATOM 887 C CA . GLU A 1 113 ? -50.043 -29.678 -1.874 1.00 54.25 113 GLU A CA 1
ATOM 888 C C . GLU A 1 113 ? -50.593 -30.720 -0.894 1.00 54.25 113 GLU A C 1
ATOM 890 O O . GLU A 1 113 ? -50.743 -31.896 -1.222 1.00 54.25 113 GLU A O 1
ATOM 895 N N . LYS A 1 114 ? -50.907 -30.290 0.332 1.00 53.72 114 LYS A N 1
ATOM 896 C CA . LYS A 1 114 ? -51.688 -31.105 1.265 1.00 53.72 114 LYS A CA 1
ATOM 897 C C . LYS A 1 114 ? -53.083 -31.301 0.671 1.00 53.72 114 LYS A C 1
ATOM 899 O O . LYS A 1 114 ? -53.846 -30.339 0.553 1.00 53.72 114 LYS A O 1
ATOM 904 N N . GLU A 1 115 ? -53.420 -32.542 0.331 1.00 53.62 115 GLU A N 1
ATOM 905 C CA . GLU A 1 115 ? -54.776 -32.938 -0.045 1.00 53.62 115 GLU A CA 1
ATOM 906 C C . GLU A 1 115 ? -55.780 -32.487 1.031 1.00 53.62 115 GLU A C 1
ATOM 908 O O . GLU A 1 115 ? -55.649 -32.794 2.219 1.00 53.62 115 GLU A O 1
ATOM 913 N N . ARG A 1 116 ? -56.797 -31.721 0.621 1.00 44.97 116 ARG A N 1
ATOM 914 C CA . ARG A 1 116 ? -57.885 -31.289 1.509 1.00 44.97 116 ARG A CA 1
ATOM 915 C C . ARG A 1 116 ? -58.793 -32.481 1.845 1.00 44.97 116 ARG A C 1
ATOM 917 O O . ARG A 1 116 ? -59.156 -33.233 0.938 1.00 44.97 116 ARG A O 1
ATOM 924 N N . PRO A 1 117 ? -59.271 -32.625 3.094 1.00 49.72 117 PRO A N 1
ATOM 925 C CA . PRO A 1 117 ? -60.215 -33.680 3.438 1.00 49.72 117 PRO A CA 1
ATOM 926 C C . PRO A 1 117 ? -61.591 -33.404 2.808 1.00 49.72 117 PRO A C 1
ATOM 928 O O . PRO A 1 117 ? -62.141 -32.305 2.916 1.00 49.72 117 PRO A O 1
ATOM 931 N N . LYS A 1 118 ? -62.169 -34.419 2.153 1.00 51.34 118 LYS A N 1
ATOM 932 C CA . LYS A 1 118 ? -63.518 -34.366 1.567 1.00 51.34 118 LYS A CA 1
ATOM 933 C C . LYS A 1 118 ? -64.574 -34.210 2.670 1.00 51.34 118 LYS A C 1
ATOM 935 O O . LYS A 1 118 ? -64.862 -35.146 3.412 1.00 51.34 118 LYS A O 1
ATOM 940 N N . GLY A 1 119 ? -65.177 -33.025 2.756 1.00 51.66 119 GLY A N 1
ATOM 941 C CA . GLY A 1 119 ? -66.302 -32.739 3.645 1.00 51.66 119 GLY A CA 1
ATOM 942 C C . GLY A 1 119 ? -67.563 -33.520 3.257 1.00 51.66 119 GLY A C 1
ATOM 943 O O . GLY A 1 119 ? -68.052 -33.424 2.131 1.00 51.66 119 GLY A O 1
ATOM 944 N N . LYS A 1 120 ? -68.104 -34.277 4.218 1.00 55.97 120 LYS A N 1
ATOM 945 C CA . LYS A 1 120 ? -69.418 -34.936 4.159 1.00 55.97 120 LYS A CA 1
ATOM 946 C C . LYS A 1 120 ? -70.521 -33.909 3.872 1.00 55.97 120 LYS A C 1
ATOM 948 O O . LYS A 1 120 ? -70.772 -33.024 4.687 1.00 55.97 120 LYS A O 1
ATOM 953 N N . ARG A 1 121 ? -71.243 -34.067 2.758 1.00 51.34 121 ARG A N 1
ATOM 954 C CA . ARG A 1 121 ? -72.519 -33.373 2.526 1.00 51.34 121 ARG A CA 1
ATOM 955 C C . ARG A 1 121 ? -73.602 -34.023 3.388 1.00 51.34 121 ARG A C 1
ATOM 957 O O . ARG A 1 121 ? -74.034 -35.135 3.105 1.00 51.34 121 ARG A O 1
ATOM 964 N N . LYS A 1 122 ? -74.044 -33.324 4.434 1.00 49.62 122 LYS A N 1
ATOM 965 C CA . LYS A 1 122 ? -75.260 -33.664 5.182 1.00 49.62 122 LYS A CA 1
ATOM 966 C C . LYS A 1 122 ? -76.444 -33.040 4.437 1.00 49.62 122 LYS A C 1
ATOM 968 O O . LYS A 1 122 ? -76.644 -31.829 4.491 1.00 49.62 122 LYS A O 1
ATOM 973 N N . GLY A 1 123 ? -77.154 -33.861 3.665 1.00 50.88 123 GLY A N 1
ATOM 974 C CA . GLY A 1 123 ? -78.401 -33.486 3.004 1.00 50.88 123 GLY A CA 1
ATOM 975 C C . GLY A 1 123 ? -79.499 -33.259 4.038 1.00 50.88 123 GLY A C 1
ATOM 976 O O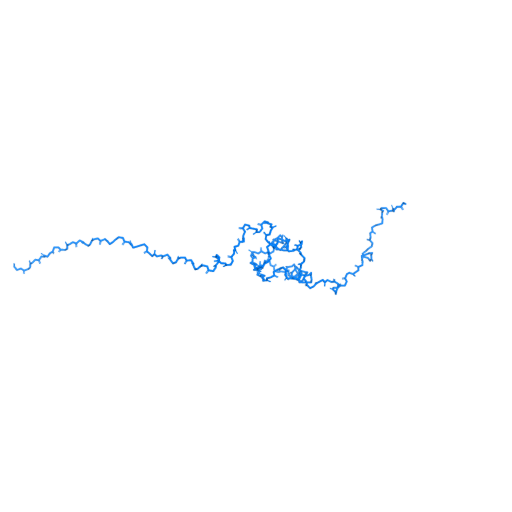 . GLY A 1 123 ? -79.668 -34.048 4.962 1.00 50.88 123 GLY A O 1
ATOM 977 N N . ARG A 1 124 ? -80.198 -32.138 3.889 1.00 47.94 124 ARG A N 1
ATOM 978 C CA . ARG A 1 124 ? -81.341 -31.710 4.687 1.00 47.94 124 ARG A CA 1
ATOM 979 C C . ARG A 1 124 ? -82.599 -32.023 3.879 1.00 47.94 124 ARG A C 1
ATOM 981 O O . ARG A 1 124 ? -82.809 -31.352 2.871 1.00 47.94 124 ARG A O 1
ATOM 988 N N . ARG A 1 125 ? -83.380 -33.014 4.309 1.00 45.59 125 ARG A N 1
ATOM 989 C CA . ARG A 1 125 ? -84.852 -33.103 4.262 1.00 45.59 125 ARG A CA 1
ATOM 990 C C . ARG A 1 125 ? -85.285 -34.443 4.835 1.00 45.59 125 ARG A C 1
ATOM 992 O O . ARG A 1 125 ? -84.643 -35.448 4.469 1.00 45.59 125 ARG A O 1
#